Protein AF-A0A6G0XZC9-F1 (afdb_monomer_lite)

Foldseek 3Di:
DCVVCVVCPCVVVVVVVCVVVVVVDDQVNVCVPPPCVPPNPDRVVVVVVVVVVVVVVVD

pLDDT: mean 89.49, std 9.96, range [53.31, 97.25]

Organism: Aphis craccivora (NCBI:txid307492)

Radius of gyration: 18.45 Å; chains: 1; bounding box: 33×26×44 Å

InterPro domains:
  IPR035500 Nuclear hormone receptor-like domain superfamily [G3DSA:1.10.565.10] (1-58)
  IPR035500 Nuclear hormone receptor-like domain superfamily [SSF48508] (4-54)
  IPR050274 Nuclear hormone receptor family NR2 subfamily [PTHR24083] (2-54)

Sequence (59 aa):
VRGRYSRQPTRFGRLLLMLPNLRAVRQATIERLFFKETIGDIPIQRLLGDMYHMEKSYA

Secondary structure (DSSP, 8-state):
-TTT-TT-TTHHHHHHHHHHHHHTS-HHHHHHHHTHHHHTTS-HHHHHHHHHHHHHH--

Structure (mmCIF, N/CA/C/O backbone):
data_AF-A0A6G0XZC9-F1
#
_entry.id   AF-A0A6G0XZC9-F1
#
loop_
_atom_site.group_PDB
_atom_site.id
_atom_site.type_symbol
_atom_site.label_atom_id
_atom_site.label_alt_id
_atom_site.label_comp_id
_atom_site.label_asym_id
_atom_site.label_entity_id
_atom_site.label_seq_id
_atom_site.pdbx_PDB_ins_code
_atom_site.Cartn_x
_atom_site.Cartn_y
_atom_site.Cartn_z
_atom_site.occupancy
_atom_site.B_iso_or_equiv
_atom_site.auth_seq_id
_atom_site.auth_comp_id
_atom_site.auth_asym_id
_atom_site.auth_atom_id
_atom_site.pdbx_PDB_model_num
ATOM 1 N N . VAL A 1 1 ? 20.163 -3.048 -11.758 1.00 72.38 1 VAL A N 1
ATOM 2 C CA . VAL A 1 1 ? 19.351 -4.170 -12.314 1.00 72.38 1 VAL A CA 1
ATOM 3 C C . VAL A 1 1 ? 19.958 -4.754 -13.583 1.00 72.38 1 VAL A C 1
ATOM 5 O O . VAL A 1 1 ? 20.230 -5.944 -13.583 1.00 72.38 1 VAL A O 1
ATOM 8 N N . ARG A 1 2 ? 20.231 -3.957 -14.627 1.00 74.56 2 ARG A N 1
ATOM 9 C CA . ARG A 1 2 ? 20.799 -4.469 -15.891 1.00 74.56 2 ARG A CA 1
ATOM 10 C C . ARG A 1 2 ? 22.177 -5.136 -15.739 1.00 74.56 2 ARG A C 1
ATOM 12 O O . ARG A 1 2 ? 22.358 -6.226 -16.256 1.00 74.56 2 ARG A O 1
ATOM 19 N N . GLY A 1 3 ? 23.085 -4.563 -14.939 1.00 85.00 3 GLY A N 1
ATOM 20 C CA . GLY A 1 3 ? 24.415 -5.154 -14.701 1.00 85.00 3 GLY A CA 1
ATOM 21 C C . GLY A 1 3 ? 24.418 -6.486 -13.932 1.00 85.00 3 GLY A C 1
ATOM 22 O O . GLY A 1 3 ? 25.267 -7.328 -14.177 1.00 85.00 3 GLY A O 1
ATOM 23 N N . ARG A 1 4 ? 23.437 -6.717 -13.044 1.00 91.12 4 ARG A N 1
ATOM 24 C CA . ARG A 1 4 ? 23.332 -7.957 -12.241 1.00 91.12 4 ARG A CA 1
ATOM 25 C C . ARG A 1 4 ? 22.471 -9.041 -12.905 1.00 91.12 4 ARG A C 1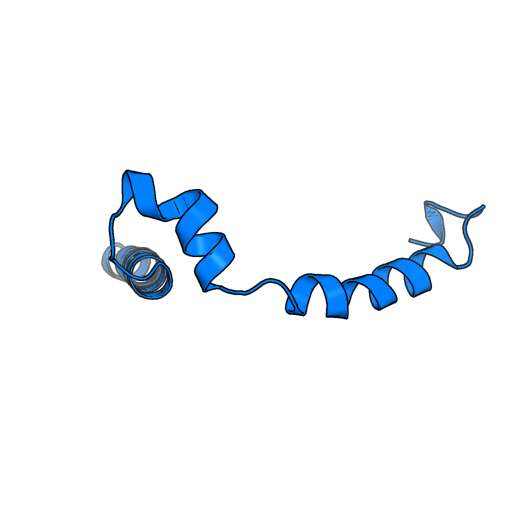
ATOM 27 O O . ARG A 1 4 ? 22.574 -10.205 -12.547 1.00 91.12 4 ARG A O 1
ATOM 34 N N . TYR A 1 5 ? 21.620 -8.661 -13.859 1.00 92.19 5 TYR A N 1
ATOM 35 C CA . TYR A 1 5 ? 20.664 -9.549 -14.528 1.00 92.19 5 TYR A CA 1
ATOM 36 C C . TYR A 1 5 ? 20.717 -9.356 -16.051 1.00 92.19 5 TYR A C 1
ATOM 38 O O . TYR A 1 5 ? 19.710 -9.033 -16.681 1.00 92.19 5 TYR A O 1
ATOM 46 N N . SER A 1 6 ? 21.899 -9.540 -16.645 1.00 90.44 6 SER A N 1
ATOM 47 C CA . SER A 1 6 ? 22.150 -9.302 -18.078 1.00 90.44 6 SER A CA 1
ATOM 48 C C . SER A 1 6 ? 21.298 -10.179 -19.004 1.00 90.44 6 SER A C 1
ATOM 50 O O . SER A 1 6 ? 20.850 -9.716 -20.047 1.00 90.44 6 SER A O 1
ATOM 52 N N . ARG A 1 7 ? 20.982 -11.413 -18.588 1.00 94.69 7 ARG A N 1
ATOM 53 C CA . ARG A 1 7 ? 20.094 -12.340 -19.320 1.00 94.69 7 ARG A CA 1
ATOM 54 C C . ARG A 1 7 ? 18.597 -12.018 -19.184 1.00 94.69 7 ARG A C 1
ATOM 56 O O . ARG A 1 7 ? 17.770 -12.750 -19.713 1.00 94.69 7 ARG A O 1
ATOM 63 N N . GLN A 1 8 ? 18.223 -10.962 -18.457 1.00 93.56 8 GLN A N 1
ATOM 64 C CA . GLN A 1 8 ? 16.822 -10.592 -18.216 1.00 93.56 8 GLN A CA 1
ATOM 65 C C . GLN A 1 8 ? 16.572 -9.112 -18.573 1.00 93.56 8 GLN A C 1
ATOM 67 O O . GLN A 1 8 ? 16.326 -8.286 -17.685 1.00 93.56 8 GLN A O 1
ATOM 72 N N . PRO A 1 9 ? 16.609 -8.749 -19.870 1.00 90.44 9 PRO A N 1
ATOM 73 C CA . PRO A 1 9 ? 16.579 -7.353 -20.319 1.00 90.44 9 PRO A CA 1
ATOM 74 C C . PRO A 1 9 ? 15.293 -6.606 -19.924 1.00 90.44 9 PRO A C 1
ATOM 76 O O . PRO A 1 9 ? 15.326 -5.399 -19.679 1.00 90.44 9 PRO A O 1
ATOM 79 N N . THR A 1 10 ? 14.172 -7.321 -19.784 1.00 95.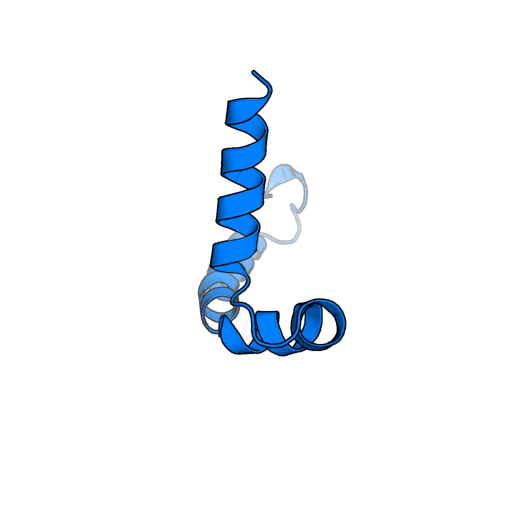12 10 THR A N 1
ATOM 80 C CA . THR A 1 10 ? 12.855 -6.763 -19.425 1.00 95.12 10 THR A CA 1
ATOM 81 C C . THR A 1 10 ? 12.546 -6.809 -17.926 1.00 95.12 10 THR A C 1
ATOM 83 O O . THR A 1 10 ? 11.486 -6.347 -17.501 1.00 95.12 10 THR A O 1
ATOM 86 N N . ARG A 1 11 ? 13.463 -7.318 -17.087 1.00 94.81 11 ARG A N 1
ATOM 87 C CA . ARG A 1 11 ? 13.233 -7.511 -15.643 1.00 94.81 11 ARG A CA 1
ATOM 88 C C . ARG A 1 11 ? 12.832 -6.227 -14.929 1.00 94.81 11 ARG A C 1
ATOM 90 O O . ARG A 1 11 ? 11.939 -6.246 -14.091 1.00 94.81 11 ARG A O 1
ATOM 97 N N . PHE A 1 12 ? 13.491 -5.116 -15.254 1.00 95.31 12 PHE A N 1
ATOM 98 C CA . PHE A 1 12 ? 13.170 -3.824 -14.650 1.00 95.31 12 PHE A CA 1
ATOM 99 C C . PHE A 1 12 ? 11.738 -3.387 -14.980 1.00 95.31 12 PHE A C 1
ATOM 101 O O . PHE A 1 12 ? 10.991 -3.050 -14.071 1.00 95.31 12 PHE A O 1
ATOM 108 N N . GLY A 1 13 ? 11.331 -3.493 -16.250 1.00 95.62 13 GLY A N 1
ATOM 109 C CA . GLY A 1 13 ? 9.961 -3.187 -16.666 1.00 95.62 13 GLY A CA 1
ATOM 110 C C . GLY A 1 13 ? 8.931 -4.058 -15.947 1.00 95.62 13 GLY A C 1
ATOM 111 O O . GLY A 1 13 ? 7.970 -3.536 -15.397 1.00 95.62 13 GLY A O 1
ATOM 112 N N . ARG A 1 14 ? 9.174 -5.372 -15.843 1.00 95.44 14 ARG A N 1
ATOM 113 C CA . ARG A 1 14 ? 8.291 -6.286 -15.094 1.00 95.44 14 ARG A CA 1
ATOM 114 C C . ARG A 1 14 ? 8.156 -5.913 -13.615 1.00 95.44 14 ARG A C 1
ATOM 116 O O . ARG A 1 14 ? 7.062 -5.999 -13.077 1.00 95.44 14 ARG A O 1
ATOM 123 N N . LEU A 1 15 ? 9.235 -5.472 -12.966 1.00 96.12 15 LEU A N 1
ATOM 124 C CA . LEU A 1 15 ? 9.184 -4.999 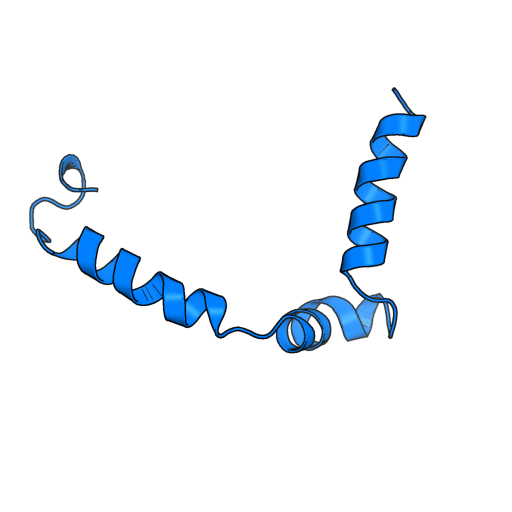-11.577 1.00 96.12 15 LEU A CA 1
ATOM 125 C C . LEU A 1 15 ? 8.341 -3.729 -11.436 1.00 96.12 15 LEU A C 1
ATOM 127 O O . LEU A 1 15 ? 7.547 -3.633 -10.505 1.00 96.12 15 LEU A O 1
ATOM 131 N N . LEU A 1 16 ? 8.467 -2.782 -12.370 1.00 96.50 16 LEU A N 1
ATOM 132 C CA . LEU A 1 16 ? 7.631 -1.579 -12.373 1.00 96.50 16 LEU A CA 1
ATOM 133 C C . LEU A 1 16 ? 6.146 -1.921 -12.532 1.00 96.50 16 LEU A C 1
ATOM 135 O O . LEU A 1 16 ? 5.310 -1.342 -11.845 1.00 96.50 16 LEU A O 1
ATOM 139 N N . LEU A 1 17 ? 5.824 -2.911 -13.368 1.00 97.25 17 LEU A N 1
ATOM 140 C CA . LEU A 1 17 ? 4.455 -3.404 -13.539 1.00 97.25 17 LEU A CA 1
ATOM 141 C C . LEU A 1 17 ? 3.886 -4.087 -12.283 1.00 97.25 17 LEU A C 1
ATOM 143 O O . LEU A 1 17 ? 2.675 -4.255 -12.194 1.00 97.25 17 LEU A O 1
ATOM 147 N N . MET A 1 18 ? 4.713 -4.446 -11.294 1.00 97.00 18 MET A N 1
ATOM 148 C CA . MET A 1 18 ? 4.233 -4.955 -10.002 1.00 97.00 18 MET A CA 1
ATOM 149 C C . MET A 1 18 ? 3.912 -3.850 -8.988 1.00 97.00 18 MET A C 1
ATOM 151 O O . MET A 1 18 ? 3.229 -4.119 -8.003 1.00 97.00 18 MET A O 1
ATOM 155 N N . LEU A 1 19 ? 4.344 -2.605 -9.214 1.00 96.75 19 LEU A N 1
ATOM 156 C CA . LEU A 1 19 ? 4.058 -1.495 -8.297 1.00 96.75 19 LEU A CA 1
ATOM 157 C C . LEU A 1 19 ? 2.548 -1.235 -8.113 1.00 96.75 19 LEU A C 1
ATOM 159 O O . LEU A 1 19 ? 2.137 -1.021 -6.972 1.00 96.75 19 LEU A O 1
ATOM 163 N N . PRO A 1 20 ? 1.695 -1.288 -9.157 1.00 96.56 20 PRO A N 1
ATOM 164 C CA . PRO A 1 20 ? 0.246 -1.193 -8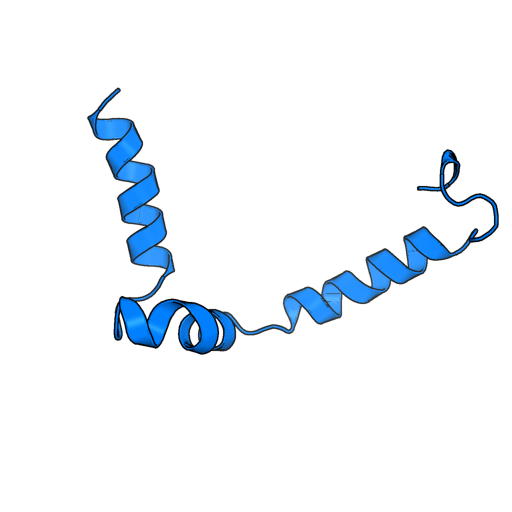.980 1.00 96.56 20 PRO A CA 1
ATOM 165 C C . PRO A 1 20 ? -0.329 -2.331 -8.131 1.00 96.56 20 PRO A C 1
ATOM 167 O O . PRO A 1 20 ? -1.169 -2.072 -7.276 1.00 96.56 20 PRO A O 1
ATOM 170 N N . ASN A 1 21 ? 0.165 -3.565 -8.299 1.00 95.50 21 ASN A N 1
ATOM 171 C CA . ASN A 1 21 ? -0.265 -4.704 -7.480 1.00 95.50 21 ASN A CA 1
ATOM 172 C C . ASN A 1 21 ? 0.072 -4.484 -6.004 1.00 95.50 21 ASN A C 1
ATOM 174 O O . ASN A 1 21 ? -0.740 -4.779 -5.134 1.00 95.50 21 ASN A O 1
ATOM 178 N N . LEU A 1 22 ? 1.242 -3.905 -5.721 1.00 95.00 22 LEU A N 1
ATOM 179 C CA . LEU A 1 22 ? 1.618 -3.547 -4.358 1.00 95.00 22 LEU A CA 1
ATOM 180 C C . LEU A 1 22 ? 0.696 -2.461 -3.781 1.00 95.00 22 LEU A C 1
ATOM 182 O O . LEU A 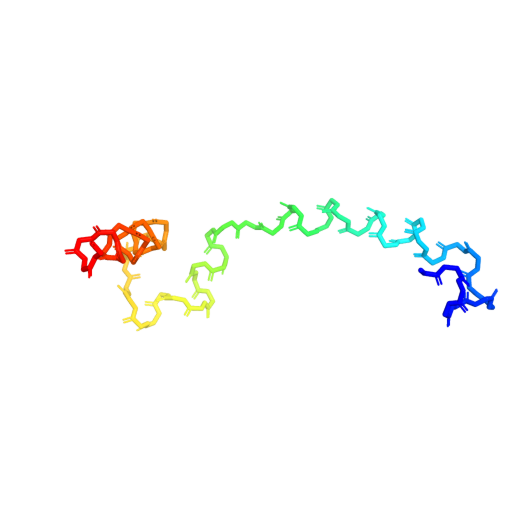1 22 ? 0.272 -2.568 -2.637 1.00 95.00 22 LEU A O 1
ATOM 186 N N . ARG A 1 23 ? 0.337 -1.444 -4.577 1.00 94.56 23 ARG A N 1
ATOM 187 C CA . ARG A 1 23 ? -0.609 -0.388 -4.164 1.00 94.56 23 ARG A CA 1
ATOM 188 C C . ARG A 1 23 ? -2.036 -0.894 -3.956 1.00 94.56 23 ARG A C 1
ATOM 190 O O . ARG A 1 23 ? -2.779 -0.280 -3.201 1.00 94.56 23 ARG A O 1
ATOM 197 N N . ALA A 1 24 ? -2.425 -1.981 -4.621 1.00 95.94 24 ALA A N 1
ATOM 198 C CA . ALA A 1 24 ? -3.749 -2.577 -4.470 1.00 95.94 24 ALA A CA 1
ATOM 199 C C . ALA A 1 24 ? -3.952 -3.239 -3.095 1.00 95.94 24 ALA A C 1
ATOM 201 O O . ALA A 1 24 ? -5.090 -3.487 -2.689 1.00 95.94 24 ALA A O 1
ATOM 202 N N . VAL A 1 25 ? -2.870 -3.514 -2.357 1.00 95.38 25 VAL A N 1
ATOM 203 C CA . VAL A 1 25 ? -2.953 -4.044 -0.995 1.00 95.38 25 VAL A CA 1
ATOM 204 C C . VAL A 1 25 ? -3.549 -2.982 -0.071 1.00 95.38 25 VAL A C 1
ATOM 206 O O . VAL A 1 25 ? -2.986 -1.908 0.132 1.00 95.38 25 VAL A O 1
ATOM 209 N N . ARG A 1 26 ? -4.708 -3.293 0.514 1.00 94.19 26 ARG A N 1
ATOM 210 C CA . ARG A 1 26 ? -5.417 -2.385 1.420 1.00 94.19 26 ARG A CA 1
ATOM 211 C C . ARG A 1 26 ? -4.704 -2.310 2.768 1.00 94.19 26 ARG A C 1
ATOM 213 O O . ARG A 1 26 ? -4.352 -3.339 3.338 1.00 94.19 26 ARG A O 1
ATOM 220 N N . GLN A 1 27 ? -4.613 -1.107 3.331 1.00 90.69 27 GLN A N 1
ATOM 221 C CA . GLN A 1 27 ? -4.054 -0.883 4.672 1.00 90.69 27 GLN A CA 1
ATOM 222 C C . GLN A 1 27 ? -4.754 -1.740 5.741 1.00 90.69 27 GLN A C 1
ATOM 224 O O . GLN A 1 27 ? -4.087 -2.423 6.508 1.00 90.69 27 GLN A O 1
ATOM 229 N N . ALA A 1 28 ? -6.088 -1.826 5.696 1.00 92.19 28 ALA A N 1
ATOM 230 C CA . ALA A 1 28 ? -6.871 -2.656 6.616 1.00 92.19 28 ALA A CA 1
ATOM 231 C C . ALA A 1 28 ? -6.514 -4.157 6.563 1.00 92.19 28 ALA A C 1
ATOM 233 O O . ALA A 1 28 ? -6.679 -4.874 7.548 1.00 92.19 28 ALA A O 1
ATOM 234 N N . THR A 1 29 ? -6.033 -4.655 5.418 1.00 94.62 29 THR A N 1
ATOM 235 C CA . THR A 1 29 ? -5.555 -6.040 5.300 1.00 94.62 29 THR A CA 1
ATOM 236 C C . THR A 1 29 ? -4.243 -6.219 6.056 1.00 94.62 29 THR A C 1
ATOM 238 O O . THR A 1 29 ? -4.082 -7.212 6.758 1.00 94.62 29 THR A O 1
ATOM 241 N N . ILE A 1 30 ? -3.333 -5.248 5.951 1.00 93.44 30 ILE A N 1
ATOM 242 C CA . ILE A 1 30 ? -2.055 -5.245 6.671 1.00 93.44 30 ILE A CA 1
ATOM 243 C C . ILE A 1 30 ? -2.310 -5.174 8.183 1.00 93.44 30 ILE A C 1
ATOM 245 O O . ILE A 1 30 ? -1.777 -5.990 8.929 1.00 93.44 30 ILE A O 1
ATOM 249 N N . GLU A 1 31 ? -3.175 -4.259 8.626 1.00 93.31 31 GLU A N 1
ATOM 250 C CA . GLU A 1 31 ? -3.568 -4.123 10.036 1.00 93.31 31 GLU A CA 1
ATOM 251 C C . GLU A 1 31 ? -4.126 -5.429 10.601 1.00 93.31 31 GLU A C 1
ATOM 253 O O . GLU A 1 31 ? -3.681 -5.903 11.646 1.00 93.31 31 GLU A O 1
ATOM 258 N N . ARG A 1 32 ? -5.050 -6.063 9.873 1.00 93.88 32 ARG A N 1
ATOM 259 C CA . ARG A 1 32 ? -5.659 -7.319 10.311 1.00 93.88 32 ARG A CA 1
ATOM 260 C C . ARG A 1 32 ? -4.657 -8.465 10.412 1.00 93.88 32 ARG A C 1
ATOM 262 O O . ARG A 1 32 ? -4.752 -9.235 11.356 1.00 93.88 32 ARG A O 1
ATOM 269 N N . LEU A 1 33 ? -3.757 -8.600 9.438 1.00 95.00 33 LEU A N 1
ATOM 270 C CA . LEU A 1 33 ? -2.828 -9.731 9.371 1.00 95.00 33 LEU A CA 1
ATOM 271 C C . LEU A 1 33 ? -1.688 -9.634 10.383 1.00 95.00 33 LEU A C 1
ATOM 273 O O . LEU A 1 33 ? -1.244 -10.662 10.878 1.00 95.00 33 LEU A O 1
ATOM 277 N N . PHE A 1 34 ? -1.195 -8.426 10.656 1.00 93.44 34 PHE A N 1
ATOM 278 C CA . PHE A 1 34 ? 0.040 -8.255 11.424 1.00 93.44 34 PHE A CA 1
ATOM 279 C C . PHE A 1 34 ? -0.156 -7.617 12.797 1.00 93.44 34 PHE A C 1
ATOM 281 O O . PHE A 1 34 ? 0.677 -7.820 13.674 1.00 93.44 34 PHE A O 1
ATOM 288 N N . PHE A 1 35 ? -1.219 -6.835 12.994 1.00 92.94 35 PHE A N 1
ATOM 289 C CA . PHE A 1 35 ? -1.322 -5.952 14.158 1.00 92.94 35 PHE A CA 1
ATOM 290 C C . PHE A 1 35 ? -2.559 -6.219 15.019 1.00 92.94 35 PHE A C 1
ATOM 292 O O . PHE A 1 35 ? -2.504 -6.004 16.228 1.00 92.94 35 PHE A O 1
ATOM 299 N N . LYS A 1 36 ? -3.648 -6.743 14.442 1.00 92.50 36 LYS A N 1
ATOM 300 C CA . LYS A 1 36 ? -4.925 -6.900 15.153 1.00 92.50 36 LYS A CA 1
ATOM 301 C C . LYS A 1 36 ? -4.852 -7.808 16.385 1.00 92.50 36 LYS A C 1
ATOM 303 O O . LYS A 1 36 ? -5.452 -7.473 17.398 1.00 92.50 36 LYS A O 1
ATOM 308 N N . GLU A 1 37 ? -4.134 -8.928 16.322 1.00 93.19 37 GLU A N 1
ATOM 309 C CA . GLU A 1 37 ? -4.042 -9.853 17.467 1.00 93.19 37 GLU A CA 1
ATOM 310 C C . GLU A 1 37 ? -3.234 -9.276 18.637 1.00 93.19 37 GLU A C 1
ATOM 312 O O . GLU A 1 37 ? -3.537 -9.557 19.792 1.00 93.19 37 GLU A O 1
ATOM 317 N N . THR A 1 38 ? -2.238 -8.437 18.348 1.00 92.06 38 THR A N 1
ATOM 318 C CA . THR A 1 38 ? -1.320 -7.900 19.363 1.00 92.06 38 THR A CA 1
ATOM 319 C C . THR A 1 38 ? -1.791 -6.563 19.934 1.00 92.06 38 THR A C 1
ATOM 321 O O . THR A 1 38 ? -1.623 -6.297 21.120 1.00 92.06 38 THR A O 1
ATOM 324 N N . ILE A 1 39 ? -2.339 -5.694 19.084 1.00 89.06 39 ILE A N 1
ATOM 325 C CA . ILE A 1 39 ? -2.607 -4.278 19.386 1.00 89.06 39 ILE A CA 1
ATOM 326 C C . ILE A 1 39 ? -4.122 -3.991 19.451 1.00 89.06 39 ILE A C 1
ATOM 328 O O . ILE A 1 39 ? -4.544 -2.938 19.929 1.00 89.06 39 ILE A O 1
ATOM 332 N N . GLY A 1 40 ? -4.962 -4.936 19.017 1.00 90.38 40 GLY A N 1
ATOM 333 C CA . GLY A 1 40 ? -6.414 -4.782 18.998 1.00 90.38 40 GLY A CA 1
ATOM 334 C C . GLY A 1 40 ? -6.884 -3.844 17.886 1.00 90.38 40 GLY A C 1
ATOM 335 O O . GLY A 1 40 ? -6.384 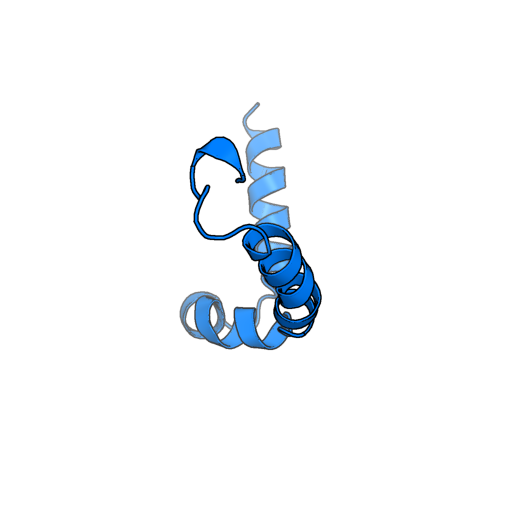-3.888 16.763 1.00 90.38 40 GLY A O 1
ATOM 336 N N . ASP A 1 41 ? -7.867 -2.998 18.194 1.00 89.62 41 ASP A N 1
ATOM 337 C CA . ASP A 1 41 ? -8.503 -2.096 17.222 1.00 89.62 41 ASP A CA 1
ATOM 338 C C . ASP A 1 41 ? -7.809 -0.721 17.105 1.00 89.62 41 ASP A C 1
ATOM 340 O O . ASP A 1 41 ? -8.362 0.214 16.524 1.00 89.62 41 ASP A O 1
ATOM 344 N N . ILE A 1 42 ? -6.595 -0.566 17.650 1.00 90.81 42 ILE A N 1
ATOM 345 C CA . ILE A 1 42 ? -5.823 0.678 17.524 1.00 90.81 42 ILE A CA 1
ATOM 346 C C . ILE A 1 42 ? -5.237 0.757 16.098 1.00 90.81 42 ILE A C 1
ATOM 348 O O . ILE A 1 42 ? -4.473 -0.132 15.714 1.00 90.81 42 ILE A O 1
ATOM 352 N N . PRO A 1 43 ? -5.525 1.817 15.312 1.00 89.94 43 PRO A N 1
ATOM 353 C CA . PRO A 1 43 ? -4.975 1.969 13.963 1.00 89.94 43 PRO A CA 1
ATOM 354 C C . PRO A 1 43 ? -3.445 2.041 13.973 1.00 89.94 43 PRO A C 1
ATOM 356 O O . PRO A 1 43 ? -2.866 2.816 14.744 1.00 89.94 43 PRO A O 1
ATOM 359 N N . ILE A 1 44 ? -2.777 1.314 13.069 1.00 91.75 44 ILE A N 1
ATOM 360 C CA . ILE A 1 44 ? -1.305 1.214 13.081 1.00 91.75 44 ILE A CA 1
ATOM 361 C C . ILE A 1 44 ? -0.636 2.571 12.852 1.00 91.75 44 ILE A C 1
ATOM 363 O O . ILE A 1 44 ? 0.420 2.854 13.408 1.00 91.75 44 ILE A O 1
ATOM 367 N N . GLN A 1 45 ? -1.279 3.449 12.080 1.00 91.56 45 GLN A N 1
ATOM 368 C CA . GLN A 1 45 ? -0.780 4.796 11.813 1.00 91.56 45 GLN A CA 1
ATOM 369 C C . GLN A 1 45 ? -0.617 5.628 13.091 1.00 91.56 45 GLN A C 1
ATOM 371 O O . GLN A 1 45 ? 0.322 6.418 13.180 1.00 91.56 45 GLN A O 1
ATOM 376 N N . ARG A 1 46 ? -1.496 5.441 14.083 1.00 91.62 46 ARG A N 1
ATOM 377 C CA . ARG A 1 46 ? -1.390 6.133 15.370 1.00 91.62 46 ARG A CA 1
ATOM 378 C C . ARG A 1 46 ? -0.171 5.643 16.142 1.00 91.62 46 ARG A C 1
ATOM 380 O O . ARG A 1 46 ? 0.638 6.457 16.558 1.00 91.62 46 ARG A O 1
ATOM 387 N N . LEU A 1 47 ? -0.002 4.326 16.230 1.00 90.81 47 LEU A N 1
ATOM 388 C CA . LEU A 1 47 ? 1.135 3.711 16.912 1.00 90.81 47 LEU A CA 1
ATOM 389 C C . LEU A 1 47 ? 2.471 4.107 16.270 1.00 90.81 47 LEU A C 1
ATOM 391 O O . LEU A 1 47 ? 3.411 4.459 16.973 1.00 90.81 47 LEU A O 1
ATOM 395 N N . LEU A 1 48 ? 2.550 4.114 14.937 1.00 91.31 48 LEU A N 1
ATOM 396 C CA . LEU A 1 48 ? 3.743 4.574 14.222 1.00 91.31 48 LEU A CA 1
ATOM 397 C C . LEU A 1 48 ? 4.024 6.063 14.456 1.00 91.31 48 LEU A C 1
ATOM 399 O O . LEU A 1 48 ? 5.184 6.446 14.596 1.00 91.31 48 LEU A O 1
ATOM 403 N N . GLY A 1 49 ? 2.979 6.893 14.511 1.00 93.69 49 GLY A N 1
ATOM 404 C CA . GLY A 1 49 ? 3.100 8.301 14.882 1.00 93.69 49 GLY A CA 1
ATOM 405 C C . GLY A 1 49 ? 3.664 8.462 16.292 1.00 93.69 49 GLY A C 1
ATOM 406 O O . GLY A 1 49 ? 4.645 9.178 16.475 1.00 93.69 49 GLY A O 1
ATOM 407 N N . ASP A 1 50 ? 3.105 7.737 17.260 1.00 92.44 50 ASP A N 1
ATOM 408 C CA . ASP A 1 50 ? 3.555 7.758 18.652 1.00 92.44 50 ASP A CA 1
ATOM 409 C C . ASP A 1 50 ? 5.023 7.311 18.765 1.00 92.44 50 ASP A C 1
ATOM 411 O O . ASP A 1 50 ? 5.816 7.999 19.403 1.00 92.44 50 ASP A O 1
ATOM 415 N N . MET A 1 51 ? 5.428 6.236 18.073 1.00 91.19 51 MET A N 1
ATOM 416 C CA . MET A 1 51 ? 6.826 5.774 18.025 1.00 91.19 51 MET A CA 1
ATOM 417 C C . MET A 1 51 ? 7.773 6.830 17.444 1.00 91.19 51 MET A C 1
ATOM 419 O O . MET A 1 51 ? 8.839 7.086 18.001 1.00 91.19 51 MET A O 1
ATOM 423 N N . TYR A 1 52 ? 7.380 7.457 16.333 1.00 91.75 52 TYR A N 1
ATOM 424 C CA . TYR A 1 52 ? 8.188 8.472 15.659 1.00 91.75 52 TYR A CA 1
ATOM 425 C C . TYR A 1 52 ? 8.328 9.759 16.485 1.00 91.75 52 TYR A C 1
ATOM 427 O O . TYR A 1 52 ? 9.361 10.427 16.448 1.00 91.75 52 TYR A O 1
ATOM 435 N N . HIS A 1 53 ? 7.289 10.131 17.235 1.00 89.50 53 HIS A N 1
ATOM 436 C CA . HIS A 1 53 ? 7.314 11.306 18.101 1.00 89.50 53 HIS A CA 1
ATOM 437 C C . HIS A 1 53 ? 7.985 11.039 19.451 1.00 89.50 53 HIS A C 1
ATOM 439 O O . HIS A 1 53 ? 8.637 11.947 19.963 1.00 89.50 53 HIS A O 1
ATOM 445 N N . MET A 1 54 ? 7.914 9.813 19.986 1.00 82.81 54 MET A N 1
ATOM 446 C CA . MET A 1 54 ? 8.662 9.412 21.185 1.00 82.81 54 MET A CA 1
ATOM 447 C C . MET A 1 54 ? 10.160 9.642 21.002 1.00 82.81 54 MET A C 1
ATOM 449 O O . MET A 1 54 ? 10.794 10.211 21.883 1.00 82.81 54 MET A O 1
ATOM 453 N N . GLU A 1 55 ? 10.718 9.268 19.848 1.00 68.94 55 GLU A N 1
ATOM 454 C CA . GLU A 1 55 ? 12.144 9.448 19.541 1.00 68.94 55 GLU A CA 1
ATOM 455 C C . GLU A 1 55 ? 12.593 10.915 19.666 1.00 68.94 55 GLU A C 1
ATOM 457 O O . GLU A 1 55 ? 13.693 11.191 20.135 1.00 68.94 55 GLU A O 1
ATOM 462 N N . LYS A 1 56 ? 11.715 11.871 19.338 1.00 63.69 56 LYS A N 1
ATOM 463 C CA . LYS A 1 56 ? 12.011 13.309 19.431 1.00 63.69 56 LYS A CA 1
ATOM 464 C C . LYS A 1 56 ? 11.907 13.881 20.844 1.00 63.69 56 LYS A C 1
ATOM 466 O O . LYS A 1 56 ? 12.379 14.987 21.058 1.00 63.69 56 LYS A O 1
ATOM 471 N N . SER A 1 57 ? 11.279 13.177 21.786 1.00 58.97 57 SER A N 1
ATOM 472 C CA . SER A 1 57 ? 11.208 13.603 23.192 1.00 58.97 57 SER A CA 1
ATOM 473 C C . SER A 1 57 ? 12.407 13.145 24.026 1.00 58.97 57 SER A C 1
ATOM 475 O O . SER A 1 57 ? 12.580 13.640 25.136 1.00 58.97 57 SER A O 1
ATOM 477 N N . TYR A 1 58 ? 13.227 12.224 23.509 1.00 58.00 58 TYR A N 1
ATOM 478 C CA . TYR A 1 58 ? 14.467 11.765 24.148 1.00 58.00 58 TYR A CA 1
ATOM 479 C C . TYR A 1 58 ? 15.741 12.340 23.499 1.00 58.00 58 TYR A C 1
ATOM 481 O O . TYR A 1 58 ? 16.840 11.959 23.904 1.00 58.00 58 TYR A O 1
ATOM 489 N N . ALA A 1 59 ? 15.596 13.228 22.509 1.00 53.31 59 ALA A N 1
ATOM 490 C CA . ALA A 1 59 ? 16.674 13.983 21.863 1.00 53.31 59 ALA A CA 1
ATOM 491 C C . ALA A 1 59 ? 16.648 15.446 22.321 1.00 53.31 59 ALA A C 1
ATOM 493 O O . ALA A 1 59 ? 17.747 16.018 22.495 1.00 53.31 59 ALA A O 1
#